Protein AF-G9KWM5-F1 (afdb_monomer_lite)

Secondary structure (DSSP, 8-state):
------------------S-PPPPPPPPPPEEEE--------TT-------EEES-S----EETTEEPPTTT----PPB-TTT--B--

pLDDT: mean 75.05, std 18.23, range [35.34, 96.12]

Radius of gyration: 28.6 Å; chains: 1; bounding box: 87×24×57 Å

Structure (mmCIF, N/CA/C/O backbone):
data_AF-G9KWM5-F1
#
_entry.id   AF-G9KWM5-F1
#
loop_
_atom_site.group_PDB
_atom_site.id
_atom_site.type_symbol
_atom_site.label_atom_id
_atom_site.label_alt_id
_atom_site.label_comp_id
_atom_site.label_asym_id
_atom_site.label_entity_id
_atom_site.label_seq_id
_atom_site.pdbx_PDB_ins_code
_atom_site.Cartn_x
_atom_site.Cartn_y
_atom_site.Cartn_z
_atom_site.occupancy
_atom_site.B_iso_or_equiv
_atom_site.auth_seq_id
_atom_site.auth_comp_id
_atom_site.auth_asym_id
_atom_site.auth_atom_id
_atom_site.pdbx_PDB_model_num
ATOM 1 N N . TRP A 1 1 ? 70.188 -12.536 -26.936 1.00 35.34 1 TRP A N 1
ATOM 2 C CA . TRP A 1 1 ? 69.993 -12.373 -28.379 1.00 35.34 1 TRP A CA 1
ATOM 3 C C . TRP A 1 1 ? 68.811 -11.425 -28.527 1.00 35.34 1 TRP A C 1
ATOM 5 O O . TRP A 1 1 ? 67.713 -11.771 -28.124 1.00 35.34 1 TRP A O 1
ATOM 15 N N . ASP A 1 2 ? 69.101 -10.127 -28.470 1.00 40.91 2 ASP A N 1
ATOM 16 C CA . ASP A 1 2 ? 69.323 -9.235 -29.627 1.00 40.91 2 ASP A CA 1
ATOM 17 C C . ASP A 1 2 ? 68.028 -8.966 -30.396 1.00 40.91 2 ASP A C 1
ATOM 19 O O . ASP A 1 2 ? 67.251 -9.876 -30.631 1.00 40.91 2 ASP A O 1
ATOM 23 N N . ALA A 1 3 ? 67.742 -7.793 -30.935 1.00 36.47 3 ALA A N 1
ATOM 24 C CA . ALA A 1 3 ? 68.151 -6.415 -30.725 1.00 36.47 3 ALA A CA 1
ATOM 25 C C . ALA A 1 3 ? 67.366 -5.669 -31.815 1.00 36.47 3 ALA A C 1
ATOM 27 O O . ALA A 1 3 ? 67.469 -6.029 -32.980 1.00 36.47 3 ALA A O 1
ATOM 28 N N . ARG A 1 4 ? 66.676 -4.593 -31.429 1.00 51.34 4 ARG A N 1
ATOM 29 C CA . ARG A 1 4 ? 66.467 -3.384 -32.243 1.00 51.34 4 ARG A CA 1
ATOM 30 C C . ARG A 1 4 ? 65.549 -3.415 -33.479 1.00 51.34 4 ARG A C 1
ATOM 32 O O . ARG A 1 4 ? 65.744 -4.178 -34.406 1.00 51.34 4 ARG A O 1
ATOM 39 N N . LEU A 1 5 ? 64.701 -2.373 -33.497 1.00 48.44 5 LEU A N 1
ATOM 40 C CA . LEU A 1 5 ? 64.294 -1.541 -34.643 1.00 48.44 5 LEU A CA 1
ATOM 41 C C . LEU A 1 5 ? 63.691 -2.293 -35.842 1.00 48.44 5 LEU A C 1
ATOM 43 O O . LEU A 1 5 ? 64.362 -3.015 -36.556 1.00 48.44 5 LEU A O 1
ATOM 47 N N . SER A 1 6 ? 62.466 -2.019 -36.268 1.00 41.41 6 SER A N 1
ATOM 48 C CA . SER A 1 6 ? 62.072 -0.732 -36.847 1.00 41.41 6 SER A CA 1
ATOM 49 C C . SER A 1 6 ? 60.737 -0.954 -37.556 1.00 41.41 6 SER A C 1
ATOM 51 O O . SER A 1 6 ? 60.610 -1.940 -38.265 1.00 41.41 6 SER A O 1
ATOM 53 N N . GLN A 1 7 ? 59.769 -0.058 -37.395 1.00 41.12 7 GLN A N 1
ATOM 54 C CA . GLN A 1 7 ? 59.187 0.708 -38.503 1.00 41.12 7 GLN A CA 1
ATOM 55 C C . GLN A 1 7 ? 57.954 1.452 -38.013 1.00 41.12 7 GLN A C 1
ATOM 57 O O . GLN A 1 7 ? 57.016 0.875 -37.472 1.00 41.12 7 GLN A O 1
ATOM 62 N N . ALA A 1 8 ? 57.978 2.758 -38.254 1.00 47.94 8 ALA A N 1
ATOM 63 C CA . ALA A 1 8 ? 56.782 3.557 -38.365 1.00 47.94 8 ALA A CA 1
ATOM 64 C C . ALA A 1 8 ? 55.893 2.940 -39.457 1.00 47.94 8 ALA A C 1
ATOM 66 O O . ALA A 1 8 ? 56.265 2.937 -40.629 1.00 47.94 8 ALA A O 1
ATOM 67 N N . GLY A 1 9 ? 54.755 2.387 -39.048 1.00 40.69 9 GLY A N 1
ATOM 68 C CA . GLY A 1 9 ? 53.657 2.002 -39.922 1.00 40.69 9 GLY A CA 1
ATOM 69 C C . GLY A 1 9 ? 52.472 2.896 -39.600 1.00 40.69 9 GLY A C 1
ATOM 70 O O . GLY A 1 9 ? 51.786 2.696 -38.604 1.00 40.69 9 GLY A O 1
ATOM 71 N N . THR A 1 10 ? 52.290 3.936 -40.401 1.00 49.28 10 THR A N 1
ATOM 72 C CA . THR A 1 10 ? 51.075 4.744 -40.431 1.00 49.28 10 THR A CA 1
ATOM 73 C C . THR A 1 10 ? 49.983 3.914 -41.106 1.00 49.28 10 THR A C 1
ATOM 75 O O . THR A 1 10 ? 50.009 3.764 -42.321 1.00 49.28 10 THR A O 1
ATOM 78 N N . ASP A 1 11 ? 49.051 3.368 -40.330 1.00 42.75 11 ASP A N 1
ATOM 79 C CA . ASP A 1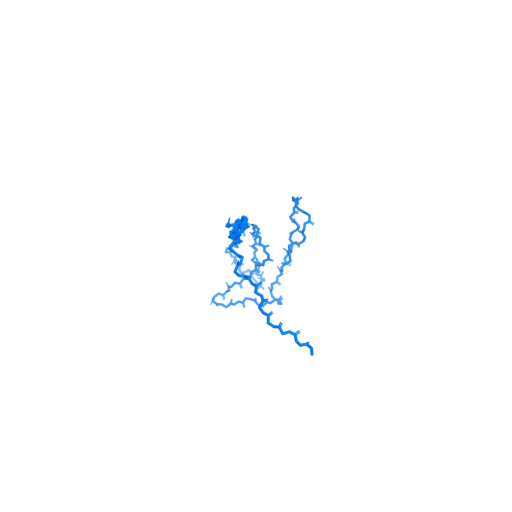 11 ? 47.781 2.811 -40.817 1.00 42.75 11 ASP A CA 1
ATOM 80 C C . ASP A 1 11 ? 46.724 3.125 -39.745 1.00 42.75 11 ASP A C 1
ATOM 82 O O . ASP A 1 11 ? 46.698 2.535 -38.671 1.00 42.75 11 ASP A O 1
ATOM 86 N N . SER A 1 12 ? 46.086 4.296 -39.803 1.00 52.72 12 SER A N 1
ATOM 87 C CA . SER A 1 12 ? 44.774 4.472 -40.447 1.00 52.72 12 SER A CA 1
ATOM 88 C C . SER A 1 12 ? 43.748 3.385 -4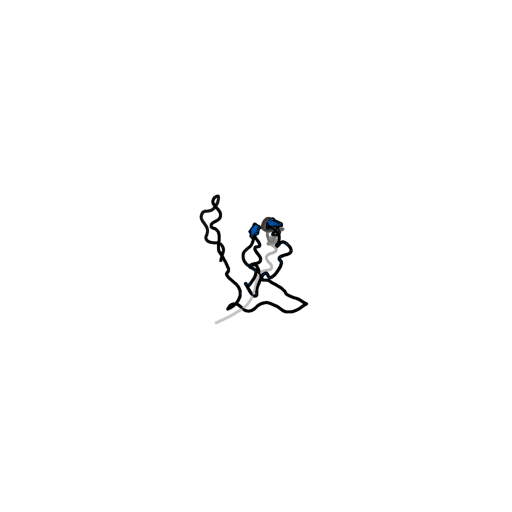0.111 1.00 52.72 12 SER A C 1
ATOM 90 O O . SER A 1 12 ? 42.960 2.978 -40.952 1.00 52.72 12 SER A O 1
ATOM 92 N N . GLY A 1 13 ? 43.693 2.973 -38.850 1.00 47.28 13 GLY A N 1
ATOM 93 C CA . GLY A 1 13 ? 42.522 2.323 -38.278 1.00 47.28 13 GLY A CA 1
ATOM 94 C C . GLY A 1 13 ? 42.055 3.113 -37.071 1.00 47.28 13 GLY A C 1
ATOM 95 O O . GLY A 1 13 ? 42.405 2.771 -35.947 1.00 47.28 13 GLY A O 1
ATOM 96 N N . SER A 1 14 ? 41.295 4.193 -37.275 1.00 53.03 14 SER A N 1
ATOM 97 C CA . SER A 1 14 ? 40.444 4.694 -36.197 1.00 53.03 14 SER A CA 1
ATOM 98 C C . SER A 1 14 ? 39.544 3.529 -35.796 1.00 53.03 14 SER A C 1
ATOM 100 O O . SER A 1 14 ? 38.636 3.177 -36.544 1.00 53.03 14 SER A O 1
ATOM 102 N N . GLU A 1 15 ? 39.819 2.893 -34.658 1.00 54.88 15 GLU A N 1
ATOM 103 C CA . GLU A 1 15 ? 38.843 2.046 -33.983 1.00 54.88 15 GLU A CA 1
ATOM 104 C C . GLU A 1 15 ? 37.706 2.974 -33.557 1.00 54.88 15 GLU A C 1
ATOM 106 O O . GLU A 1 15 ? 37.686 3.539 -32.464 1.00 54.88 15 GLU A O 1
ATOM 111 N N . VAL A 1 16 ? 36.801 3.226 -34.502 1.00 58.75 16 VAL A N 1
ATOM 112 C CA . VAL A 1 16 ? 35.535 3.893 -34.255 1.00 58.75 16 VAL A CA 1
ATOM 113 C C . VAL A 1 16 ? 34.766 2.908 -33.391 1.00 58.75 16 VAL A C 1
ATOM 115 O O . VAL A 1 16 ? 34.185 1.945 -33.893 1.00 58.75 16 VAL A O 1
ATOM 118 N N . LEU A 1 17 ? 34.841 3.088 -32.072 1.00 61.72 17 LEU A N 1
ATOM 119 C CA . LEU A 1 17 ? 33.892 2.469 -31.157 1.00 61.72 17 LEU A CA 1
ATOM 120 C C . LEU A 1 17 ? 32.504 2.741 -31.751 1.00 61.72 17 LEU A C 1
ATOM 122 O O . LEU A 1 17 ? 32.251 3.899 -32.089 1.00 61.72 17 LEU A O 1
ATOM 126 N N . PRO A 1 18 ? 31.645 1.726 -31.965 1.00 63.66 18 PRO A N 1
ATOM 127 C CA . PRO A 1 18 ? 30.319 1.962 -32.508 1.00 63.66 18 PRO A CA 1
ATOM 128 C C . PRO A 1 18 ? 29.618 2.965 -31.596 1.00 63.66 18 PRO A C 1
ATOM 130 O O . PRO A 1 18 ? 29.293 2.673 -30.444 1.00 63.66 18 PRO A O 1
ATOM 133 N N . ASP A 1 19 ? 29.490 4.183 -32.112 1.00 62.00 19 ASP A N 1
ATOM 134 C CA . ASP A 1 19 ? 28.855 5.291 -31.434 1.00 62.00 19 ASP A CA 1
ATOM 135 C C . ASP A 1 19 ? 27.396 4.880 -31.254 1.00 62.00 19 ASP A C 1
ATOM 137 O O . ASP A 1 19 ? 26.688 4.614 -32.226 1.00 62.00 19 ASP A O 1
ATOM 141 N N . SER A 1 20 ? 26.972 4.786 -29.998 1.00 64.25 20 SER A N 1
ATOM 142 C CA . SER A 1 20 ? 25.624 4.392 -29.586 1.00 64.25 20 SER A CA 1
ATOM 143 C C . SER A 1 20 ? 25.311 2.895 -29.717 1.00 64.25 20 SER A C 1
ATOM 145 O O . SER A 1 20 ? 24.673 2.429 -30.661 1.00 64.25 20 SER A O 1
ATOM 147 N N . PHE A 1 21 ? 25.610 2.139 -28.655 1.00 65.00 21 PHE A N 1
ATOM 148 C CA . PHE A 1 21 ? 24.706 1.045 -28.292 1.00 65.00 21 PHE A CA 1
ATOM 149 C C . PHE A 1 21 ? 23.293 1.639 -28.175 1.00 65.00 21 PHE A C 1
ATOM 151 O O . PHE A 1 21 ? 23.145 2.648 -27.473 1.00 65.00 21 PHE A O 1
ATOM 158 N N . PRO A 1 22 ? 22.266 1.081 -28.847 1.00 70.75 22 PRO A N 1
ATOM 159 C CA . PRO A 1 22 ? 20.911 1.575 -28.678 1.00 70.75 22 PRO A CA 1
ATOM 160 C C . PRO A 1 22 ? 20.577 1.473 -27.196 1.00 70.75 22 PRO A C 1
ATOM 162 O O . PRO A 1 22 ? 20.648 0.395 -26.602 1.00 70.75 22 PRO A O 1
ATOM 165 N N . SER A 1 23 ? 20.288 2.619 -26.585 1.00 70.25 23 SER A N 1
ATOM 166 C CA . SER A 1 23 ? 19.827 2.666 -25.207 1.00 70.25 23 SER A CA 1
ATOM 167 C C . SER A 1 23 ? 18.619 1.742 -25.106 1.00 70.25 23 SER A C 1
ATOM 169 O O . SER A 1 23 ? 17.731 1.802 -25.962 1.00 70.25 23 SER A O 1
ATOM 171 N N . ALA A 1 24 ? 18.610 0.852 -24.110 1.00 73.31 24 ALA A N 1
ATOM 172 C CA . ALA A 1 24 ? 17.453 0.002 -23.873 1.00 73.31 24 ALA A CA 1
ATOM 173 C C . ALA A 1 24 ? 16.189 0.885 -23.808 1.00 73.31 24 ALA A C 1
ATOM 175 O O . ALA A 1 24 ? 16.269 1.999 -23.273 1.00 73.31 24 ALA A O 1
ATOM 176 N N . PRO A 1 25 ? 15.050 0.441 -24.374 1.00 75.88 25 PRO A N 1
ATOM 177 C CA . PRO A 1 25 ? 13.802 1.186 -24.280 1.00 75.88 25 PRO A CA 1
ATOM 178 C C . PRO A 1 25 ? 13.530 1.576 -22.826 1.00 75.88 25 PRO A C 1
ATOM 180 O O . PRO A 1 25 ? 13.723 0.756 -21.929 1.00 75.88 25 PRO A O 1
ATOM 183 N N . ALA A 1 26 ? 13.104 2.818 -22.589 1.00 75.25 26 ALA A N 1
ATOM 184 C CA . ALA A 1 26 ? 12.743 3.259 -21.248 1.00 75.25 26 ALA A CA 1
ATOM 185 C C . ALA A 1 26 ? 11.627 2.358 -20.698 1.00 75.25 26 ALA A C 1
ATOM 187 O O . ALA A 1 26 ? 10.558 2.253 -21.305 1.00 75.25 26 ALA A O 1
ATOM 188 N N . GLU A 1 27 ? 11.889 1.693 -19.572 1.00 78.00 27 GLU A N 1
ATOM 189 C CA . GLU A 1 27 ? 10.890 0.854 -18.918 1.00 78.00 27 GLU A CA 1
ATOM 190 C C . GLU A 1 27 ? 9.700 1.720 -18.461 1.00 78.00 27 GLU A C 1
ATOM 192 O O . GLU A 1 27 ? 9.902 2.827 -17.946 1.00 78.00 27 GLU A O 1
ATOM 197 N N . PRO A 1 28 ? 8.452 1.261 -18.663 1.00 84.12 28 PRO A N 1
ATOM 198 C CA . PRO A 1 28 ? 7.284 2.039 -18.282 1.00 84.12 28 PRO A CA 1
ATOM 199 C C . PRO A 1 28 ? 7.199 2.196 -16.761 1.00 84.12 28 PRO A C 1
ATOM 201 O O . PRO A 1 28 ? 7.395 1.240 -16.013 1.00 84.12 28 PRO A O 1
ATOM 204 N N . LEU A 1 29 ? 6.862 3.405 -16.304 1.00 88.50 29 LEU A N 1
ATOM 205 C CA . LEU A 1 29 ? 6.650 3.673 -14.882 1.00 88.50 29 LEU A CA 1
ATOM 206 C C . LEU A 1 29 ? 5.405 2.928 -14.363 1.00 88.50 29 LEU A C 1
ATOM 208 O O . LEU A 1 29 ? 4.407 2.840 -15.089 1.00 88.50 29 LEU A O 1
ATOM 212 N N . PRO A 1 30 ? 5.417 2.454 -13.103 1.00 90.06 30 PRO A N 1
ATOM 213 C CA . PRO A 1 30 ? 4.237 1.868 -12.485 1.00 90.06 30 PRO A CA 1
ATOM 214 C C . PRO A 1 30 ? 3.082 2.871 -12.451 1.00 90.06 30 PRO A C 1
ATOM 216 O O . PRO A 1 30 ? 3.252 4.007 -12.003 1.00 90.06 30 PRO A O 1
ATOM 219 N N . HIS A 1 31 ? 1.894 2.442 -12.868 1.00 91.75 31 HIS A N 1
ATOM 220 C CA . HIS A 1 31 ? 0.657 3.193 -12.665 1.00 91.75 31 HIS A CA 1
ATOM 221 C C . HIS A 1 31 ? -0.323 2.378 -11.828 1.00 91.75 31 HIS A C 1
ATOM 223 O O . HIS A 1 31 ? -0.341 1.147 -11.888 1.00 91.75 31 HIS A O 1
ATOM 229 N N . PHE A 1 32 ? -1.151 3.063 -11.042 1.00 92.69 32 PHE A N 1
ATOM 230 C CA . PHE A 1 32 ? -2.155 2.406 -10.217 1.00 92.69 32 PHE A CA 1
ATOM 231 C C . PHE A 1 32 ? -3.318 1.905 -11.079 1.00 92.69 32 PHE A C 1
ATOM 233 O O . PHE A 1 32 ? -3.973 2.669 -11.780 1.00 92.69 32 PHE A O 1
ATOM 240 N N . LEU A 1 33 ? -3.577 0.602 -10.999 1.00 92.56 33 LEU A N 1
ATOM 241 C CA . LEU A 1 33 ? -4.803 -0.037 -11.476 1.00 92.56 33 LEU A CA 1
ATOM 242 C C . LEU A 1 33 ? -5.898 0.023 -10.402 1.00 92.56 33 LEU A C 1
ATOM 244 O O . LEU A 1 33 ? -7.085 0.067 -10.715 1.00 92.56 33 LEU A O 1
ATOM 248 N N . GLN A 1 34 ? -5.492 -0.004 -9.129 1.00 93.62 34 GLN A N 1
ATOM 249 C CA . GLN A 1 34 ? -6.357 0.164 -7.970 1.00 93.62 34 GLN A CA 1
ATOM 250 C C . GLN A 1 34 ? -5.615 0.942 -6.885 1.00 93.62 34 GLN A C 1
ATOM 252 O O . GLN A 1 34 ? -4.579 0.490 -6.397 1.00 93.62 34 GLN A O 1
ATOM 257 N N . GLU A 1 35 ? -6.186 2.070 -6.478 1.00 95.12 35 GLU A N 1
ATOM 258 C CA . GLU A 1 35 ? -5.707 2.867 -5.351 1.00 95.12 35 GLU A CA 1
ATOM 259 C C . GLU A 1 35 ? -6.433 2.473 -4.053 1.00 95.12 35 GLU A C 1
ATOM 261 O O . GLU A 1 35 ? -7.635 2.165 -4.092 1.00 95.12 35 GLU A O 1
ATOM 266 N N . PRO A 1 36 ? -5.740 2.495 -2.899 1.00 95.31 36 PRO A N 1
ATOM 267 C CA . PRO A 1 36 ? -6.369 2.244 -1.609 1.00 95.31 36 PRO A CA 1
ATOM 268 C C . PRO A 1 36 ? -7.434 3.304 -1.321 1.00 95.31 36 PRO A C 1
ATOM 270 O O . PRO A 1 36 ? -7.238 4.488 -1.576 1.00 95.31 36 PRO A O 1
ATOM 273 N N . GLN A 1 37 ? -8.571 2.859 -0.795 1.00 95.38 37 GLN A N 1
ATOM 274 C CA . GLN A 1 37 ? -9.697 3.721 -0.444 1.00 95.38 37 GLN A CA 1
ATOM 275 C C . GLN A 1 37 ? -9.765 3.919 1.067 1.00 95.38 37 GLN A C 1
ATOM 277 O O . GLN A 1 37 ? -9.365 3.03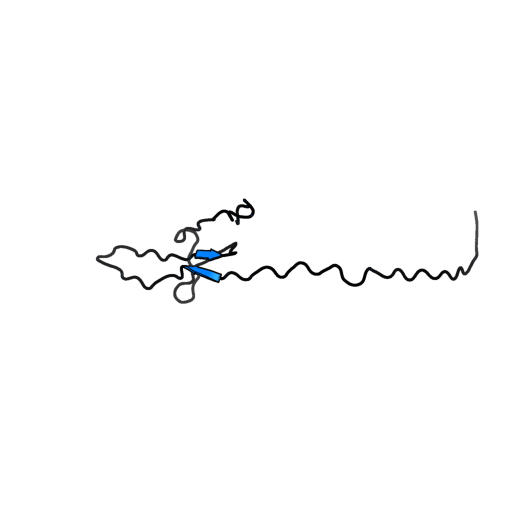5 1.831 1.00 95.38 37 GLN A O 1
ATOM 282 N N . ASP A 1 38 ? -10.334 5.046 1.488 1.00 93.94 38 ASP A N 1
ATOM 283 C CA . ASP A 1 38 ? -10.602 5.309 2.897 1.00 93.94 38 ASP A CA 1
ATOM 284 C C . ASP A 1 38 ? -11.531 4.234 3.474 1.00 93.94 38 ASP A C 1
ATOM 286 O O . ASP A 1 38 ? -12.563 3.880 2.896 1.00 93.94 38 ASP A O 1
ATOM 290 N N . ALA A 1 39 ? -11.160 3.708 4.639 1.00 92.12 39 ALA A N 1
ATOM 291 C CA . ALA A 1 39 ? -11.889 2.648 5.317 1.00 92.12 39 ALA A CA 1
ATOM 292 C C . ALA A 1 39 ? -12.200 3.037 6.764 1.00 92.12 39 ALA A C 1
ATOM 294 O O . ALA A 1 39 ? -11.449 3.765 7.413 1.00 92.12 39 ALA A O 1
ATOM 295 N N . TYR A 1 40 ? -13.302 2.502 7.290 1.00 92.94 40 TYR A N 1
ATOM 296 C CA . TYR A 1 40 ? -13.763 2.776 8.649 1.00 92.94 40 TYR A CA 1
ATOM 297 C C . TYR A 1 40 ? -13.748 1.507 9.495 1.00 92.94 40 TYR A C 1
ATOM 299 O O . TYR A 1 40 ? -14.252 0.458 9.090 1.00 92.94 40 TYR A O 1
ATOM 307 N N . ILE A 1 41 ? -13.216 1.620 10.709 1.00 94.88 41 ILE A N 1
ATOM 308 C CA . ILE A 1 41 ? -13.231 0.540 11.695 1.00 94.88 41 ILE A CA 1
ATOM 309 C C . ILE A 1 41 ? -14.623 0.473 12.329 1.00 94.88 41 ILE A C 1
ATOM 311 O O . ILE A 1 41 ? -15.080 1.423 12.966 1.00 94.88 41 ILE A O 1
ATOM 315 N N . VAL A 1 42 ? -15.289 -0.677 12.201 1.00 95.81 42 VAL A N 1
ATOM 316 C CA . VAL A 1 42 ? -16.605 -0.927 12.806 1.00 95.81 42 VAL A CA 1
ATOM 317 C C . VAL A 1 42 ? -16.473 -2.001 13.877 1.00 95.81 42 VAL A C 1
ATOM 319 O O . VAL A 1 42 ? -16.086 -3.130 13.583 1.00 95.81 42 VAL A O 1
ATOM 322 N N . LYS A 1 43 ? -16.841 -1.671 15.123 1.00 92.38 43 LYS A N 1
ATOM 323 C CA . LYS A 1 43 ? -16.861 -2.614 16.261 1.00 92.38 43 LYS A CA 1
ATOM 324 C C . LYS A 1 43 ? -15.533 -3.380 16.432 1.00 92.38 43 LYS A C 1
ATOM 326 O O . LYS A 1 43 ? -15.546 -4.602 16.558 1.00 92.38 43 LYS A O 1
ATOM 331 N N . ASN A 1 44 ? -14.400 -2.671 16.411 1.00 91.81 44 ASN A N 1
ATOM 332 C CA . ASN A 1 44 ? -13.044 -3.237 16.531 1.00 91.81 44 ASN A CA 1
ATOM 333 C C . ASN A 1 44 ? -12.644 -4.257 15.448 1.00 91.81 44 ASN A C 1
ATOM 335 O O . ASN A 1 44 ? -11.705 -5.024 15.645 1.00 91.81 44 ASN A O 1
ATOM 339 N N . LYS A 1 45 ? -13.316 -4.279 14.293 1.00 93.56 45 LYS A N 1
ATOM 340 C CA . LYS A 1 45 ? -12.859 -5.092 13.161 1.00 93.56 45 LYS A CA 1
ATOM 341 C C . LYS A 1 45 ? -11.754 -4.359 12.388 1.00 93.56 45 LYS A C 1
ATOM 343 O O . LYS A 1 45 ? -11.972 -3.196 12.043 1.00 93.56 45 LYS A O 1
ATOM 348 N N . PRO A 1 46 ? -10.605 -5.003 12.112 1.00 90.62 46 PRO A N 1
ATOM 349 C CA . PRO A 1 46 ? -9.538 -4.393 11.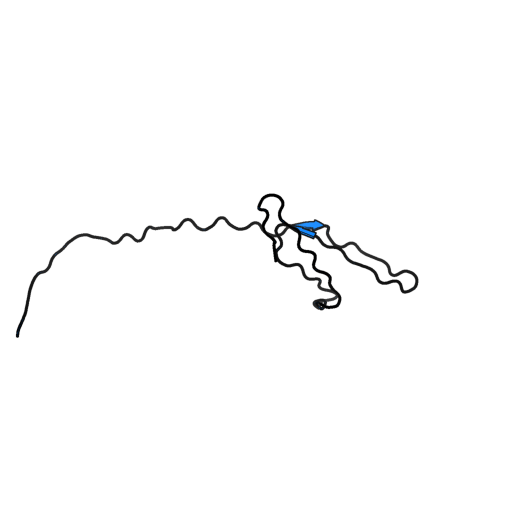327 1.00 90.62 46 PRO A CA 1
ATOM 350 C C . PRO A 1 46 ? -10.006 -4.105 9.897 1.00 90.62 46 PRO A C 1
ATOM 352 O O . PRO A 1 46 ? -10.918 -4.760 9.385 1.00 90.62 46 PRO A O 1
ATOM 355 N N . VAL A 1 47 ? -9.367 -3.121 9.269 1.00 92.56 47 VAL A N 1
ATOM 356 C CA . VAL A 1 47 ? -9.594 -2.753 7.868 1.00 92.56 47 VAL A CA 1
ATOM 357 C C . VAL A 1 47 ? -8.434 -3.243 7.012 1.00 92.56 47 VAL A C 1
ATOM 359 O O . VAL A 1 47 ? -7.294 -3.279 7.465 1.00 92.56 47 VAL A O 1
ATOM 362 N N . GLU A 1 48 ? -8.733 -3.611 5.772 1.00 91.00 48 GLU A N 1
ATOM 363 C CA . GLU A 1 48 ? -7.742 -4.027 4.782 1.00 91.00 48 GLU A CA 1
ATOM 364 C C . GLU A 1 48 ? -7.679 -2.970 3.678 1.00 91.00 48 GLU A C 1
ATOM 366 O O . GLU A 1 48 ? -8.706 -2.619 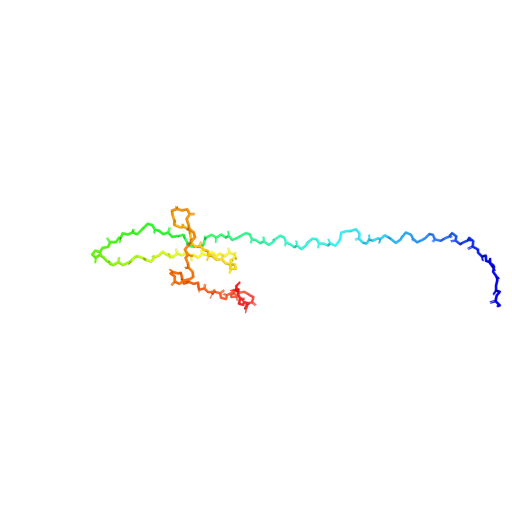3.093 1.00 91.00 48 GLU A O 1
ATOM 371 N N . LEU A 1 49 ? -6.478 -2.462 3.395 1.00 92.81 49 LEU A N 1
ATOM 372 C CA . LEU A 1 49 ? -6.230 -1.535 2.293 1.00 92.81 49 LEU A CA 1
ATOM 373 C C . LEU A 1 49 ? -5.655 -2.310 1.109 1.00 92.81 49 LEU A C 1
ATOM 375 O O . LEU A 1 49 ? -4.694 -3.061 1.259 1.00 92.81 49 LEU A O 1
ATOM 379 N N . ARG A 1 50 ? -6.240 -2.120 -0.075 1.00 91.94 50 ARG A N 1
ATOM 380 C CA . ARG A 1 50 ? -5.838 -2.819 -1.303 1.00 91.94 50 ARG A CA 1
ATOM 381 C C . ARG A 1 50 ? -5.237 -1.851 -2.300 1.00 91.94 50 ARG A C 1
ATOM 383 O O . ARG A 1 50 ? -5.772 -0.769 -2.509 1.00 91.94 50 ARG A O 1
ATOM 390 N N . CYS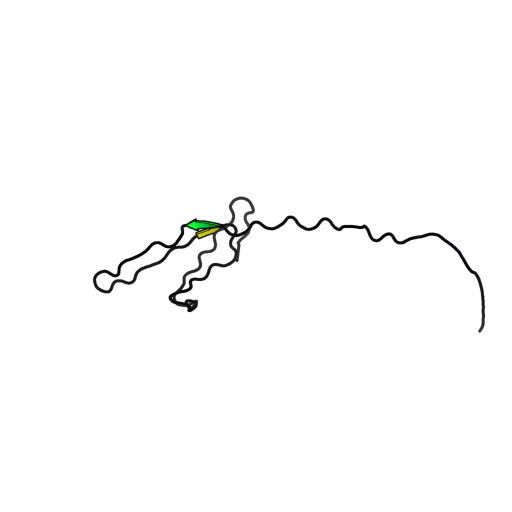 A 1 51 ? -4.147 -2.269 -2.926 1.00 91.25 51 CYS A N 1
ATOM 391 C CA . CYS A 1 51 ? -3.465 -1.516 -3.963 1.00 91.25 51 CYS A CA 1
ATOM 392 C C . CYS A 1 51 ? -3.024 -2.476 -5.069 1.00 91.25 51 CYS A C 1
ATOM 394 O O . CYS A 1 51 ? -2.566 -3.584 -4.785 1.00 91.25 51 CYS A O 1
ATOM 396 N N . ARG A 1 52 ? -3.159 -2.054 -6.327 1.00 91.25 52 ARG A N 1
ATOM 397 C CA . ARG A 1 52 ? -2.632 -2.773 -7.488 1.00 91.25 52 ARG A CA 1
ATOM 398 C C . ARG A 1 52 ? -2.021 -1.773 -8.454 1.00 91.25 52 ARG A C 1
ATOM 400 O O . ARG A 1 52 ? -2.657 -0.773 -8.778 1.00 91.25 52 ARG A O 1
ATOM 407 N N . ALA A 1 53 ? -0.829 -2.070 -8.950 1.00 90.12 53 ALA A N 1
ATOM 408 C CA . ALA A 1 53 ? -0.145 -1.267 -9.953 1.00 90.12 53 ALA A CA 1
ATOM 409 C C . ALA A 1 53 ? 0.481 -2.159 -11.029 1.00 90.12 53 ALA A C 1
ATOM 411 O O . ALA A 1 53 ? 0.732 -3.339 -10.785 1.00 90.12 53 ALA A O 1
ATOM 412 N N . PHE A 1 54 ? 0.713 -1.597 -12.213 1.00 88.00 54 PHE A N 1
ATOM 413 C CA . PHE A 1 54 ? 1.357 -2.288 -13.326 1.00 88.00 54 PHE A CA 1
ATOM 414 C C . PHE A 1 54 ? 2.162 -1.303 -14.203 1.00 88.00 54 PHE A C 1
ATOM 416 O O . PHE A 1 54 ? 1.725 -0.168 -14.368 1.00 88.00 54 PHE A O 1
ATOM 423 N N . PRO A 1 55 ? 3.310 -1.698 -14.781 1.00 87.88 55 PRO A N 1
ATOM 424 C CA . PRO A 1 55 ? 4.152 -2.786 -14.293 1.00 87.88 55 PRO A CA 1
ATOM 425 C C . PRO A 1 55 ? 4.702 -2.410 -12.911 1.00 87.88 55 PRO A C 1
ATOM 427 O O . PRO A 1 55 ? 5.149 -1.288 -12.698 1.00 87.88 55 PRO A O 1
ATOM 430 N N . ALA A 1 56 ? 4.641 -3.325 -11.949 1.00 84.50 56 ALA A N 1
ATOM 431 C CA . ALA A 1 56 ? 5.172 -3.091 -10.611 1.00 84.50 56 ALA A CA 1
ATOM 432 C C . ALA A 1 56 ? 5.860 -4.359 -10.113 1.00 84.50 56 ALA A C 1
ATOM 434 O O . ALA A 1 56 ? 5.246 -5.422 -10.083 1.00 84.50 56 ALA A O 1
ATOM 435 N N . THR A 1 57 ? 7.130 -4.234 -9.731 1.00 81.56 57 THR A N 1
ATOM 436 C CA . THR A 1 57 ? 7.893 -5.314 -9.091 1.00 81.56 57 THR A CA 1
ATOM 437 C C . THR A 1 57 ? 7.642 -5.359 -7.595 1.00 81.56 57 THR A C 1
ATOM 439 O O . THR A 1 57 ? 7.488 -6.425 -7.016 1.00 81.56 57 THR A O 1
ATOM 442 N N . GLN A 1 58 ? 7.545 -4.192 -6.958 1.00 84.56 58 GLN A N 1
ATOM 443 C CA . GLN A 1 58 ? 7.356 -4.080 -5.518 1.00 84.56 58 GLN A CA 1
ATOM 444 C C . GLN A 1 58 ? 6.359 -2.974 -5.191 1.00 84.56 58 GLN A C 1
ATOM 446 O O . GLN A 1 58 ? 6.366 -1.907 -5.805 1.00 84.56 58 GLN A O 1
ATOM 451 N N . ILE A 1 59 ? 5.515 -3.223 -4.192 1.00 87.44 59 ILE A N 1
ATOM 452 C CA . ILE A 1 59 ? 4.553 -2.257 -3.660 1.00 87.44 59 ILE A CA 1
ATOM 453 C C . ILE A 1 59 ? 4.655 -2.297 -2.137 1.00 87.44 59 ILE A C 1
ATOM 455 O O . ILE A 1 59 ? 4.590 -3.367 -1.537 1.00 87.44 59 ILE A O 1
ATOM 459 N N . TYR A 1 60 ? 4.792 -1.127 -1.516 1.00 90.06 60 TYR A N 1
ATOM 460 C CA . TYR A 1 60 ? 4.871 -0.976 -0.064 1.00 90.06 60 TYR A CA 1
ATOM 461 C C . TYR A 1 60 ? 3.857 0.054 0.421 1.00 90.06 60 TYR A C 1
ATOM 463 O O . TYR A 1 60 ? 3.613 1.063 -0.243 1.00 90.06 60 TYR A O 1
ATOM 471 N N . PHE A 1 61 ? 3.306 -0.174 1.611 1.00 92.25 61 PHE A N 1
ATOM 472 C CA . PHE A 1 61 ? 2.413 0.773 2.266 1.00 92.25 61 PHE A CA 1
ATOM 473 C C . PHE A 1 61 ? 3.181 1.662 3.236 1.00 92.25 61 PHE A C 1
ATOM 475 O O . PHE A 1 61 ? 4.030 1.194 4.000 1.00 92.25 61 PHE A O 1
ATOM 482 N N . LYS A 1 62 ? 2.841 2.950 3.225 1.00 93.88 62 LYS A N 1
ATOM 483 C CA . LYS A 1 62 ? 3.344 3.937 4.175 1.00 93.88 62 LYS A CA 1
ATOM 484 C C . LYS A 1 62 ? 2.167 4.547 4.928 1.00 93.88 62 LYS A C 1
ATOM 486 O O . LYS A 1 62 ? 1.316 5.189 4.318 1.00 93.88 62 LYS A O 1
ATOM 491 N N . CYS A 1 63 ? 2.128 4.368 6.242 1.00 92.62 63 CYS A N 1
ATOM 492 C CA . CYS A 1 63 ? 1.070 4.872 7.113 1.00 92.62 63 CYS A CA 1
ATOM 493 C C . CYS A 1 63 ? 1.640 5.975 8.007 1.00 92.62 63 CYS A C 1
ATOM 495 O O . CYS A 1 63 ? 2.611 5.751 8.722 1.00 92.62 63 CYS A O 1
ATOM 497 N N . ASN A 1 64 ? 1.064 7.180 7.961 1.00 94.94 64 ASN A N 1
ATOM 498 C CA . ASN A 1 64 ? 1.470 8.324 8.796 1.00 94.94 64 ASN A CA 1
ATOM 499 C C . ASN A 1 64 ? 2.970 8.677 8.750 1.00 94.94 64 ASN A C 1
ATOM 501 O O . ASN A 1 64 ? 3.511 9.227 9.703 1.00 94.94 64 ASN A O 1
ATOM 505 N N . GLY A 1 65 ? 3.652 8.378 7.643 1.00 95.44 65 GLY A N 1
ATOM 506 C CA . GLY A 1 65 ? 5.084 8.651 7.506 1.00 95.44 65 GLY A CA 1
ATOM 507 C C . GLY A 1 65 ? 5.999 7.445 7.745 1.00 95.44 65 GLY A C 1
ATOM 508 O O . GLY A 1 65 ? 7.179 7.539 7.406 1.00 95.44 65 GLY A O 1
ATOM 509 N N . GLU A 1 66 ? 5.475 6.311 8.208 1.00 96.12 66 GLU A N 1
ATOM 510 C CA . GLU A 1 66 ? 6.253 5.099 8.491 1.00 96.12 66 GLU A CA 1
ATOM 511 C C . GLU A 1 66 ? 5.901 3.952 7.541 1.00 96.12 66 GLU A C 1
ATOM 513 O O . GLU A 1 66 ? 4.756 3.806 7.111 1.00 96.12 66 GLU A O 1
ATOM 518 N N . TRP A 1 67 ? 6.901 3.147 7.179 1.00 92.00 67 TRP A N 1
ATOM 519 C CA . TRP A 1 67 ? 6.703 1.968 6.338 1.00 92.00 67 TRP A CA 1
ATOM 520 C C . TRP A 1 67 ? 6.070 0.836 7.144 1.00 92.00 67 TRP A C 1
ATOM 522 O O . TRP A 1 67 ? 6.514 0.530 8.249 1.00 92.00 67 TRP A O 1
ATOM 532 N N . VAL A 1 68 ? 5.054 0.193 6.572 1.00 91.31 68 VAL A N 1
ATOM 533 C CA . VAL A 1 68 ? 4.391 -0.959 7.191 1.00 91.31 68 VAL A CA 1
ATOM 534 C C . VAL A 1 68 ? 5.274 -2.205 7.062 1.00 91.31 68 VAL A C 1
ATOM 536 O O . VAL A 1 68 ? 5.835 -2.482 5.998 1.00 91.31 68 VAL A O 1
ATOM 539 N N . SER A 1 69 ? 5.388 -2.969 8.150 1.00 87.25 69 SER A N 1
ATOM 540 C CA . SER A 1 69 ? 6.183 -4.202 8.223 1.00 87.25 69 SER A CA 1
ATOM 541 C C . SER A 1 69 ? 5.682 -5.296 7.271 1.00 87.25 69 SER A C 1
ATOM 543 O O . SER A 1 69 ? 4.489 -5.380 6.990 1.00 87.25 69 SER A O 1
ATOM 545 N N . GLN A 1 70 ? 6.589 -6.189 6.850 1.00 78.25 70 GLN A N 1
ATOM 546 C CA . GLN A 1 70 ? 6.275 -7.418 6.095 1.00 78.25 70 GLN A CA 1
ATOM 547 C C . GLN A 1 70 ? 5.274 -8.345 6.778 1.00 78.25 70 GLN A C 1
ATOM 549 O O . GLN A 1 70 ? 4.566 -9.073 6.096 1.00 78.25 70 GLN A O 1
ATOM 554 N N . ASN A 1 71 ? 5.166 -8.295 8.104 1.00 80.19 71 ASN A N 1
ATOM 555 C CA . ASN A 1 71 ? 4.233 -9.159 8.828 1.00 80.19 71 ASN A CA 1
ATOM 556 C C . ASN A 1 71 ? 2.774 -8.689 8.731 1.00 80.19 71 ASN A C 1
ATOM 558 O O . ASN A 1 71 ? 1.867 -9.511 8.830 1.00 80.19 71 ASN A O 1
ATOM 562 N N . ASP A 1 72 ? 2.558 -7.387 8.531 1.00 78.62 72 ASP A N 1
ATOM 563 C CA . ASP A 1 72 ? 1.230 -6.762 8.478 1.00 78.62 72 ASP A CA 1
ATOM 564 C C . ASP A 1 72 ? 0.818 -6.406 7.041 1.00 78.62 72 ASP A C 1
ATOM 566 O O . ASP A 1 72 ? -0.251 -5.839 6.812 1.00 78.62 72 ASP A O 1
ATOM 570 N N . HIS A 1 73 ? 1.664 -6.736 6.060 1.00 77.00 73 HIS A N 1
ATOM 571 C CA . HIS A 1 73 ? 1.370 -6.582 4.646 1.00 77.00 73 HIS A CA 1
ATOM 572 C C . HIS A 1 73 ? 1.336 -7.936 3.946 1.00 77.00 73 HIS A C 1
ATOM 574 O O . HIS A 1 73 ? 2.103 -8.844 4.252 1.00 77.00 73 HIS A O 1
ATOM 580 N N . VAL A 1 74 ? 0.463 -8.059 2.951 1.00 79.19 74 VAL A N 1
ATOM 581 C CA . VAL A 1 74 ? 0.430 -9.220 2.062 1.00 79.19 74 VAL A CA 1
ATOM 582 C C . VAL A 1 74 ? 0.735 -8.738 0.654 1.00 79.19 74 VAL A C 1
ATOM 584 O O . VAL A 1 74 ? -0.025 -7.954 0.087 1.00 79.19 74 VAL A O 1
ATOM 587 N N . THR A 1 75 ? 1.841 -9.215 0.090 1.00 77.50 75 THR A N 1
ATOM 588 C CA . THR A 1 75 ? 2.218 -8.934 -1.298 1.00 77.50 75 THR A CA 1
ATOM 589 C C . THR A 1 75 ? 1.718 -10.065 -2.179 1.00 77.50 75 THR A C 1
ATOM 591 O O . THR A 1 75 ? 2.061 -11.227 -1.963 1.00 77.50 75 THR A O 1
ATOM 594 N N . GLN A 1 76 ? 0.890 -9.730 -3.167 1.00 72.75 76 GLN A N 1
ATOM 595 C CA . GLN A 1 76 ? 0.418 -10.690 -4.154 1.00 72.75 76 GLN A CA 1
ATOM 596 C C . GLN A 1 76 ? 1.053 -10.386 -5.509 1.00 72.75 76 GLN A C 1
ATOM 598 O O . GLN A 1 76 ? 0.717 -9.398 -6.158 1.00 72.75 76 GLN A O 1
ATOM 603 N N . GLU A 1 77 ? 1.954 -11.266 -5.931 1.00 68.81 77 GLU A N 1
ATOM 604 C CA . GLU A 1 77 ? 2.563 -11.234 -7.258 1.00 68.81 77 GLU A CA 1
ATOM 605 C C . GLU A 1 77 ? 1.526 -11.675 -8.306 1.00 68.81 77 GLU A C 1
ATOM 607 O O . GLU A 1 77 ? 0.939 -12.759 -8.201 1.00 68.81 77 GLU A O 1
ATOM 612 N N . SER A 1 78 ? 1.283 -10.846 -9.325 1.00 63.44 78 SER A N 1
ATOM 613 C CA . SER A 1 78 ? 0.511 -11.236 -10.509 1.00 63.44 78 SER A CA 1
ATOM 614 C C . SER A 1 78 ? 1.454 -11.568 -11.660 1.00 63.44 78 SER A C 1
ATOM 616 O O . SER A 1 78 ? 2.374 -10.806 -11.948 1.00 63.44 78 SER A O 1
ATOM 618 N N . LEU A 1 79 ? 1.207 -12.694 -12.332 1.00 62.09 79 LEU A N 1
ATOM 619 C CA . LEU A 1 79 ? 1.853 -13.023 -13.600 1.00 62.09 79 LEU A CA 1
ATOM 620 C C . LEU A 1 79 ? 1.388 -12.038 -14.670 1.00 62.09 79 LEU A C 1
ATOM 622 O O . LEU A 1 79 ? 0.189 -11.826 -14.840 1.00 62.09 79 LEU A O 1
ATOM 626 N N . ASP A 1 80 ? 2.340 -11.466 -15.393 1.00 60.91 80 ASP A N 1
ATOM 627 C CA . ASP A 1 80 ? 2.037 -10.729 -16.609 1.00 60.91 80 ASP A CA 1
ATOM 628 C C . ASP A 1 80 ? 1.546 -11.726 -17.676 1.00 60.91 80 ASP A C 1
ATOM 630 O O . ASP A 1 80 ? 2.293 -12.607 -18.105 1.00 60.91 80 ASP A O 1
ATOM 634 N N . GLU A 1 81 ? 0.271 -11.638 -18.070 1.00 60.91 81 GLU A N 1
ATOM 635 C CA . GLU A 1 81 ? -0.358 -12.584 -19.009 1.00 60.91 81 GLU A CA 1
ATOM 636 C C . GLU A 1 81 ? 0.254 -12.520 -20.421 1.00 60.91 81 GLU A C 1
ATOM 638 O O . GLU A 1 81 ? 0.126 -13.475 -21.187 1.00 60.91 81 GLU A O 1
ATOM 643 N N . ALA A 1 82 ? 0.948 -11.428 -20.764 1.00 56.72 82 ALA A N 1
ATOM 644 C CA . ALA A 1 82 ? 1.591 -11.246 -22.064 1.00 56.72 82 ALA A CA 1
ATOM 645 C C . ALA A 1 82 ? 2.981 -11.904 -22.151 1.00 56.72 82 ALA A C 1
ATOM 647 O O . ALA A 1 82 ? 3.365 -12.389 -23.215 1.00 56.72 82 ALA A O 1
ATOM 648 N N . THR A 1 83 ? 3.736 -11.940 -21.051 1.00 63.81 83 THR A N 1
ATOM 649 C CA . THR A 1 83 ? 5.118 -12.453 -21.005 1.00 63.81 83 THR A CA 1
ATOM 650 C C . THR A 1 83 ? 5.259 -13.766 -20.236 1.00 63.81 83 THR A C 1
ATOM 652 O O . THR A 1 83 ? 6.265 -14.457 -20.391 1.00 63.81 83 THR A O 1
ATOM 655 N N . GLY A 1 84 ? 4.274 -14.145 -19.414 1.00 57.84 84 GLY A N 1
ATOM 656 C CA . GLY A 1 84 ? 4.318 -15.354 -18.585 1.00 57.84 84 GLY A CA 1
ATOM 657 C C . GLY A 1 84 ? 5.409 -15.328 -17.505 1.00 57.84 84 GLY A C 1
ATOM 658 O O . GLY A 1 84 ? 5.712 -16.365 -16.909 1.00 57.84 84 GLY A O 1
ATOM 659 N N . LEU A 1 85 ? 6.018 -14.165 -17.252 1.00 61.81 85 LEU A N 1
ATOM 660 C CA . LEU A 1 85 ? 7.090 -13.990 -16.277 1.00 61.81 85 LEU A CA 1
ATOM 661 C C . LEU A 1 85 ? 6.516 -13.621 -14.904 1.00 61.81 85 LEU A C 1
ATOM 663 O O . LEU A 1 85 ? 5.660 -12.744 -14.775 1.00 61.81 85 LEU A O 1
ATOM 667 N N . ARG A 1 86 ? 6.993 -14.311 -13.859 1.00 55.53 86 ARG A N 1
ATOM 668 C CA . ARG A 1 86 ? 6.656 -14.000 -12.461 1.00 55.53 86 ARG A CA 1
ATOM 669 C C . ARG A 1 86 ? 7.400 -12.729 -12.082 1.00 55.53 86 ARG A C 1
ATOM 671 O O . ARG A 1 86 ? 8.627 -12.748 -11.994 1.00 55.53 86 ARG A O 1
ATOM 678 N N . VAL A 1 87 ? 6.662 -11.645 -11.890 1.00 56.22 87 VAL A N 1
ATOM 679 C CA . VAL A 1 87 ? 7.228 -10.397 -11.389 1.00 56.22 87 VAL A CA 1
ATOM 680 C C . VAL A 1 87 ? 7.352 -10.540 -9.867 1.00 56.22 87 VAL A C 1
ATOM 682 O O . VAL A 1 87 ? 6.343 -10.723 -9.191 1.00 56.22 87 VAL A O 1
ATOM 685 N N . ARG A 1 88 ? 8.596 -10.573 -9.381 1.00 52.78 88 ARG A N 1
ATOM 686 C CA . ARG A 1 88 ? 9.014 -10.785 -7.984 1.00 52.78 88 ARG A CA 1
ATOM 687 C C . ARG A 1 88 ? 9.432 -9.476 -7.321 1.00 52.78 88 ARG A C 1
ATOM 689 O O . ARG A 1 88 ? 9.965 -8.609 -8.053 1.00 52.78 88 ARG A O 1
#

InterPro domains:
  IPR013783 Immunoglobulin-like fold [G3DSA:2.60.40.10] (26-88)
  IPR036179 Immunoglobulin-like domain superfamily [SSF48726] (30-78)
  IPR057755 Netrin receptor UNC5A-D-like, N-terminal domain [PF25609] (26-87)

Foldseek 3Di:
DDDDDDDDDDDDDPPPPPPDPDDDPDDDDKDWPDAFDDDDQDPNDDDDTDTDIPPDLDDWDDDPNHTDDPVPDDDDFDQDPVPRDTRD

Sequence (88 aa):
WDARLSQAGTDSGSEVLPDSFPSAPAEPLPHFLQEPQDAYIVKNKPVELRCRAFPATQIYFKCNGEWVSQNDHVTQESLDEATGLRVR

Organism: Mustela putorius furo (NCBI:txid9669)